Protein AF-A0A0S4JFE7-F1 (afdb_monomer_lite)

InterPro domains:
  IPR003388 Reticulon [PF02453] (15-161)
  IPR003388 Reticulon [PS50845] (14-179)

Sequence (179 aa):
MACTICADFKGLSFRQLVLWERPRATGTVVGGILTTAVFFGIFEYTLVTFLCRLLEVAFAAIGVLVYQKWIDVSVEDVKKHTRALISDVEPHVITVIEQLFRIITWEDTFFSLKVFLASFAVAFFGNVFSDLVFVLVATLLVFAVPVAYTNNKSLVDPQLHRASQLVNQYINAKKPKTA

Radius of gyration: 25.42 Å; chains: 1; bounding box: 54×74×53 Å

Secondary structure (DSSP, 8-state):
---HHHHHTTT--HHHHHTTSSHHHHHHHHHHHHHHHHHHHHTT--HHHHHHHHHHHHHHHHHHHHHTTSS---HHHHHHHHHHHHHHHHHHHHHHHHHHHHHHTTSSHHHHHHHHHHHHHHHHHHHHS-HHHHHHHHHHHHHHHHHHHHHTHHHHHHHHHHHHHHHHHHHHHHS----

Organism: Bodo saltans (NCBI:txid75058)

Structure (mmCIF, N/CA/C/O backbone):
data_AF-A0A0S4JFE7-F1
#
_entry.id   AF-A0A0S4JFE7-F1
#
loop_
_atom_site.group_PDB
_atom_site.id
_atom_site.type_symbol
_atom_site.label_atom_id
_atom_site.label_alt_id
_atom_site.label_comp_id
_atom_site.label_asym_id
_atom_site.label_entity_id
_atom_site.label_seq_id
_atom_site.pdbx_PDB_ins_code
_atom_site.Cartn_x
_atom_site.Cartn_y
_atom_site.Cartn_z
_atom_site.occupancy
_atom_site.B_iso_or_equiv
_atom_site.auth_seq_id
_atom_site.auth_comp_id
_atom_site.auth_asym_id
_atom_site.auth_atom_id
_atom_site.pdbx_PDB_model_num
ATOM 1 N N . MET A 1 1 ? -17.974 -35.274 3.695 1.00 44.69 1 MET A N 1
ATOM 2 C CA . MET A 1 1 ? -17.959 -34.239 4.750 1.00 44.69 1 MET A CA 1
ATOM 3 C C . MET A 1 1 ? -17.926 -32.883 4.068 1.00 44.69 1 MET A C 1
ATOM 5 O O . MET A 1 1 ? -16.886 -32.497 3.554 1.00 44.69 1 MET A O 1
ATOM 9 N N . ALA A 1 2 ? -19.079 -32.226 3.936 1.00 49.25 2 ALA A N 1
ATOM 10 C CA . ALA A 1 2 ? -19.139 -30.881 3.371 1.00 49.25 2 ALA A CA 1
ATOM 11 C C . ALA A 1 2 ? -18.460 -29.914 4.349 1.00 49.25 2 ALA A C 1
ATOM 13 O O . ALA A 1 2 ? -18.737 -29.962 5.545 1.00 49.25 2 ALA A O 1
ATOM 14 N N . CYS A 1 3 ? -17.539 -29.090 3.853 1.00 64.69 3 CYS A N 1
ATOM 15 C CA . CYS A 1 3 ? -16.807 -28.130 4.668 1.00 64.69 3 CYS A CA 1
ATOM 16 C C . CYS A 1 3 ? -17.799 -27.135 5.291 1.00 64.69 3 CYS A C 1
ATOM 18 O O . CYS A 1 3 ? -18.399 -26.329 4.580 1.00 64.69 3 CYS A O 1
ATOM 20 N N . THR A 1 4 ? -17.994 -27.206 6.610 1.00 71.44 4 THR A N 1
ATOM 21 C CA . THR A 1 4 ? -18.906 -26.345 7.385 1.00 71.44 4 THR A CA 1
ATOM 22 C C . THR A 1 4 ? -18.583 -24.865 7.180 1.00 71.44 4 THR A C 1
ATOM 24 O O . THR A 1 4 ? -19.485 -24.040 7.096 1.00 71.44 4 THR A O 1
ATOM 27 N N . ILE A 1 5 ? -17.299 -24.554 6.973 1.00 66.25 5 ILE A N 1
ATOM 28 C CA . ILE A 1 5 ? -16.815 -23.215 6.633 1.00 66.25 5 ILE A CA 1
ATOM 29 C C . ILE A 1 5 ? -17.422 -22.765 5.297 1.00 66.25 5 ILE A C 1
ATOM 31 O O . ILE A 1 5 ? -18.023 -21.705 5.227 1.00 66.25 5 ILE A O 1
ATOM 35 N N . CYS A 1 6 ? -17.385 -23.583 4.242 1.00 69.88 6 CYS A N 1
ATOM 36 C CA . CYS A 1 6 ? -17.953 -23.207 2.940 1.00 69.88 6 CYS A CA 1
ATOM 37 C C . CYS A 1 6 ? -19.469 -22.933 2.983 1.00 69.88 6 CYS A C 1
ATOM 39 O O . CYS A 1 6 ? -19.973 -22.176 2.152 1.00 69.88 6 CYS A O 1
ATOM 41 N N . ALA A 1 7 ? -20.198 -23.522 3.936 1.00 74.00 7 ALA A N 1
ATOM 42 C CA . ALA A 1 7 ? -21.614 -23.228 4.141 1.00 74.00 7 ALA A CA 1
ATOM 43 C C . ALA A 1 7 ? -21.831 -21.833 4.756 1.00 74.00 7 ALA A C 1
ATOM 45 O O . ALA A 1 7 ? -22.730 -21.113 4.322 1.00 74.00 7 ALA A O 1
ATOM 46 N N . ASP A 1 8 ? -20.970 -21.418 5.688 1.00 74.25 8 ASP A N 1
ATOM 47 C CA . ASP A 1 8 ? -21.064 -20.121 6.371 1.00 74.25 8 ASP A CA 1
ATOM 48 C C . ASP A 1 8 ? -20.787 -18.926 5.435 1.00 74.25 8 ASP A C 1
ATOM 50 O O . ASP A 1 8 ? -21.352 -17.843 5.620 1.00 74.25 8 ASP A O 1
ATOM 54 N N . PHE A 1 9 ? -19.981 -19.131 4.386 1.00 78.50 9 PHE A N 1
ATOM 55 C CA . PHE A 1 9 ? -19.657 -18.113 3.373 1.00 78.50 9 PHE A CA 1
ATOM 56 C C . PHE A 1 9 ? -20.683 -18.010 2.233 1.00 78.50 9 PHE A C 1
ATOM 58 O O . PHE A 1 9 ? -20.602 -17.104 1.399 1.00 78.50 9 PHE A O 1
ATOM 65 N N . LYS A 1 10 ? -21.672 -18.909 2.164 1.00 79.38 10 LYS A N 1
ATOM 66 C CA . LYS A 1 10 ? -22.638 -18.920 1.060 1.00 79.38 10 LYS A CA 1
ATOM 67 C C . LYS A 1 10 ? -23.583 -17.710 1.157 1.00 79.38 10 LYS A C 1
ATOM 69 O O . LYS A 1 10 ? -24.279 -17.523 2.158 1.00 79.38 10 LYS A O 1
ATOM 74 N N . GLY A 1 11 ? -23.602 -16.887 0.103 1.00 80.94 11 GLY A N 1
ATOM 75 C CA . GLY A 1 11 ? -24.451 -15.690 0.004 1.00 80.94 11 GLY A CA 1
ATOM 76 C C . GLY A 1 11 ? -24.019 -14.521 0.895 1.00 80.94 11 GLY A C 1
ATOM 77 O O . GLY A 1 11 ? -24.852 -13.689 1.243 1.00 80.94 11 GLY A O 1
ATOM 78 N N . LEU A 1 12 ? -22.749 -14.476 1.308 1.00 80.12 12 LEU A N 1
ATOM 79 C CA . LEU A 1 12 ? -22.240 -13.425 2.183 1.00 80.12 12 LEU A CA 1
ATOM 80 C C . LEU A 1 12 ? -22.030 -12.109 1.415 1.00 80.12 12 LEU A C 1
ATOM 82 O O . LEU A 1 12 ? -21.321 -12.083 0.411 1.00 80.12 12 LEU A O 1
ATOM 86 N N . SER A 1 13 ? -22.594 -11.007 1.911 1.00 85.62 13 SER A N 1
ATOM 87 C CA . SER A 1 13 ? -22.289 -9.659 1.414 1.00 85.62 13 SER A CA 1
ATOM 88 C C . SER A 1 13 ? -21.249 -8.962 2.299 1.00 85.62 13 SER A C 1
ATOM 90 O O . SER A 1 13 ? -21.229 -9.148 3.518 1.00 85.62 13 SER A O 1
ATOM 92 N N . PHE A 1 14 ? -20.404 -8.116 1.697 1.00 82.38 14 PHE A N 1
ATOM 93 C CA . PHE A 1 14 ? -19.332 -7.382 2.387 1.00 82.38 14 PHE A CA 1
ATOM 94 C C . PHE A 1 14 ? -19.844 -6.570 3.585 1.00 82.38 14 PHE A C 1
ATOM 96 O O . PHE A 1 14 ? -19.237 -6.576 4.653 1.00 82.38 14 PHE A O 1
ATOM 103 N N . ARG A 1 15 ? -21.016 -5.935 3.449 1.00 84.00 15 ARG A N 1
ATOM 104 C CA . ARG A 1 15 ? -21.648 -5.170 4.535 1.00 84.00 15 ARG A CA 1
ATOM 105 C C . ARG A 1 15 ? -21.924 -6.039 5.765 1.00 84.00 15 ARG A C 1
ATOM 107 O O . ARG A 1 15 ? -21.693 -5.602 6.885 1.00 84.00 15 ARG A O 1
ATOM 114 N N . GLN A 1 16 ? -22.404 -7.260 5.550 1.00 83.12 16 GLN A N 1
ATOM 115 C CA . GLN A 1 16 ? -22.772 -8.188 6.624 1.00 83.12 16 GLN A CA 1
ATOM 116 C C . GLN A 1 16 ? -21.536 -8.737 7.335 1.00 83.12 16 GLN A C 1
ATOM 118 O O . GLN A 1 16 ? -21.560 -8.972 8.542 1.00 83.12 16 GLN A O 1
ATOM 123 N N . LEU A 1 17 ? -20.449 -8.903 6.578 1.00 85.06 17 LEU A N 1
ATOM 124 C CA . LEU A 1 17 ? -19.148 -9.288 7.101 1.00 85.06 17 LEU A CA 1
ATOM 125 C C . LEU A 1 17 ? -18.577 -8.180 8.002 1.00 85.06 17 LEU A C 1
ATOM 127 O O . LEU A 1 17 ? -18.202 -8.451 9.138 1.00 85.06 17 LEU A O 1
ATOM 131 N N . VAL A 1 18 ? -18.568 -6.932 7.526 1.00 86.19 18 VAL A N 1
ATOM 132 C CA . VAL A 1 18 ? -18.014 -5.776 8.253 1.00 86.19 18 VAL A CA 1
ATOM 133 C C . VAL A 1 18 ? -18.832 -5.402 9.492 1.00 86.19 18 VAL A C 1
ATOM 135 O O . VAL A 1 18 ? -18.260 -5.010 10.503 1.00 86.19 18 VAL A O 1
ATOM 138 N N . LEU A 1 19 ? -20.159 -5.548 9.447 1.00 86.25 19 LEU A N 1
ATOM 139 C CA . LEU A 1 19 ? -21.048 -5.254 10.580 1.00 86.25 19 LEU A CA 1
ATOM 140 C C . LEU A 1 19 ? -21.183 -6.408 11.586 1.00 86.25 19 LEU A C 1
ATOM 142 O O . LEU A 1 19 ? -21.977 -6.301 12.515 1.00 86.25 19 LEU A O 1
ATOM 146 N N . TRP A 1 20 ? -20.435 -7.504 11.414 1.00 86.25 20 TRP A N 1
ATOM 147 C CA . TRP A 1 20 ? -20.502 -8.691 12.278 1.00 86.25 20 TRP A CA 1
ATOM 148 C C . TRP A 1 20 ? -21.902 -9.333 12.361 1.00 86.25 20 TRP A C 1
ATOM 150 O O . TRP A 1 20 ? -22.211 -10.025 13.330 1.00 86.25 20 TRP A O 1
ATOM 160 N N . GLU A 1 21 ? -22.743 -9.184 11.328 1.00 85.50 21 GLU A N 1
ATOM 161 C CA . GLU A 1 21 ? -24.080 -9.808 11.289 1.00 85.50 21 GLU A CA 1
ATOM 162 C C . GLU A 1 21 ? -23.985 -11.348 11.347 1.00 85.50 21 GLU A C 1
ATOM 164 O O . GLU A 1 21 ? -24.872 -12.017 11.878 1.00 85.50 21 GLU A O 1
ATOM 169 N N . ARG A 1 22 ? -22.885 -11.922 10.834 1.00 84.69 22 ARG A N 1
ATOM 170 C CA . ARG A 1 22 ? -22.540 -13.348 10.961 1.00 84.69 22 ARG A CA 1
ATOM 171 C C . ARG A 1 22 ? -21.184 -13.515 11.665 1.00 84.69 22 ARG A C 1
ATOM 173 O O . ARG A 1 22 ? -20.160 -13.630 10.989 1.00 84.69 22 ARG A O 1
ATOM 180 N N . PRO A 1 23 ? -21.148 -13.600 13.008 1.00 82.50 23 PRO A N 1
ATOM 181 C CA . PRO A 1 23 ? -19.905 -13.518 13.779 1.00 82.50 23 PRO A CA 1
ATOM 182 C C . PRO A 1 23 ? -18.930 -14.670 13.510 1.00 82.50 23 PRO A C 1
ATOM 184 O O . PRO A 1 23 ? -17.724 -14.479 13.617 1.00 82.50 23 PRO A O 1
ATOM 187 N N . ARG A 1 24 ? -19.421 -15.853 13.113 1.00 82.88 24 ARG A N 1
ATOM 188 C CA . ARG A 1 24 ? -18.561 -16.991 12.743 1.00 82.88 24 ARG A CA 1
ATOM 189 C C . ARG A 1 24 ? -17.764 -16.710 11.468 1.00 82.88 24 ARG A C 1
ATOM 191 O O . ARG A 1 24 ? -16.545 -16.812 11.492 1.00 82.88 24 ARG A O 1
ATOM 198 N N . ALA A 1 25 ? -18.432 -16.278 10.397 1.00 83.50 25 ALA A N 1
ATOM 199 C CA . ALA A 1 25 ? -17.780 -15.951 9.129 1.00 83.50 25 ALA A CA 1
ATOM 200 C C . ALA A 1 25 ? -16.843 -14.738 9.268 1.00 83.50 25 ALA A C 1
ATOM 202 O O . ALA A 1 25 ? -15.693 -14.795 8.834 1.00 83.50 25 ALA A O 1
ATOM 203 N N . THR A 1 26 ? -17.296 -13.668 9.935 1.00 86.62 26 THR A N 1
ATOM 204 C CA . THR A 1 26 ? -16.461 -12.485 10.203 1.00 86.62 26 THR A CA 1
ATOM 205 C C . THR A 1 26 ? -15.252 -12.830 11.063 1.00 86.62 26 THR A C 1
ATOM 207 O O . THR A 1 26 ? -14.138 -12.447 10.719 1.00 86.62 26 THR A O 1
ATOM 210 N N . GLY A 1 27 ? -15.443 -13.608 12.131 1.00 87.00 27 GLY A N 1
ATOM 211 C CA . GLY A 1 27 ? -14.359 -14.062 12.998 1.00 87.00 27 GLY A CA 1
ATOM 212 C C . GLY A 1 27 ? -13.324 -14.908 12.257 1.00 87.00 27 GLY A C 1
ATOM 213 O O . GLY A 1 27 ? -12.132 -14.724 12.480 1.00 87.00 27 GLY A O 1
ATOM 214 N N . THR A 1 28 ? -13.742 -15.775 11.326 1.00 87.62 28 THR A N 1
ATOM 215 C CA . THR A 1 28 ? -12.810 -16.534 10.475 1.00 87.62 28 THR A CA 1
ATOM 216 C C . THR A 1 28 ? -12.005 -15.623 9.549 1.00 87.62 28 THR A C 1
ATOM 218 O O . THR A 1 28 ? -10.799 -15.817 9.421 1.00 87.62 28 THR A O 1
ATOM 221 N N . VAL A 1 29 ? -12.630 -14.616 8.929 1.00 86.81 29 VAL A N 1
ATOM 222 C CA . VAL A 1 29 ? -11.923 -13.674 8.043 1.00 86.81 29 VAL A CA 1
ATOM 223 C C . VAL A 1 29 ? -10.949 -12.800 8.829 1.00 86.81 29 VAL A C 1
ATOM 225 O O . VAL A 1 29 ? -9.773 -12.736 8.485 1.00 86.81 29 VAL A O 1
ATOM 228 N N . VAL A 1 30 ? -11.414 -12.164 9.906 1.00 88.00 30 VAL A N 1
ATOM 229 C CA . VAL A 1 30 ? -10.579 -11.305 10.756 1.00 88.00 30 VAL A CA 1
ATOM 230 C C . VAL A 1 30 ? -9.462 -12.122 11.399 1.00 88.00 30 VAL A C 1
ATOM 232 O O . VAL A 1 30 ? -8.308 -11.716 11.348 1.00 88.00 30 VAL A O 1
ATOM 235 N N . GLY A 1 31 ? -9.777 -13.301 11.936 1.00 88.12 31 GLY A N 1
ATOM 236 C CA . GLY A 1 31 ? -8.793 -14.225 12.493 1.00 88.12 31 GLY A CA 1
ATOM 237 C C . GLY A 1 31 ? -7.757 -14.653 11.458 1.00 88.12 31 GLY A C 1
ATOM 238 O O . GLY A 1 31 ? -6.571 -14.588 11.741 1.00 88.12 31 GLY A O 1
ATOM 239 N N . GLY A 1 32 ? -8.173 -14.991 10.235 1.00 87.19 32 GLY A N 1
ATOM 240 C CA . GLY A 1 32 ? -7.255 -15.316 9.142 1.00 87.19 32 GLY A CA 1
ATOM 241 C C . GLY A 1 32 ? -6.313 -14.161 8.797 1.00 87.19 32 GLY A C 1
ATOM 242 O O . GLY A 1 32 ? -5.106 -14.373 8.682 1.00 87.19 32 GLY A O 1
ATOM 243 N N . ILE A 1 33 ? -6.837 -12.936 8.699 1.00 85.69 33 ILE A N 1
ATOM 244 C CA . ILE A 1 33 ? -6.034 -11.731 8.445 1.00 85.69 33 ILE A CA 1
ATOM 245 C C . ILE A 1 33 ? -5.050 -11.487 9.595 1.00 85.69 33 ILE A C 1
ATOM 247 O O . ILE A 1 33 ? -3.867 -11.284 9.342 1.00 85.69 33 ILE A O 1
ATOM 251 N N . LEU A 1 34 ? -5.507 -11.554 10.849 1.00 85.94 34 LEU A N 1
ATOM 252 C CA . LEU A 1 34 ? -4.675 -11.323 12.032 1.00 85.94 34 LEU A CA 1
ATOM 253 C C . LEU A 1 34 ? -3.611 -12.406 12.211 1.00 85.94 34 LEU A C 1
ATOM 255 O O . LEU A 1 34 ? -2.458 -12.084 12.470 1.00 85.94 34 LEU A O 1
ATOM 259 N N . THR A 1 35 ? -3.965 -13.680 12.048 1.00 85.19 35 THR A N 1
ATOM 260 C CA . THR A 1 35 ? -3.018 -14.797 12.133 1.00 85.19 35 THR A CA 1
ATOM 261 C C . THR A 1 35 ? -1.980 -14.711 11.027 1.00 85.19 35 THR A C 1
ATOM 263 O O . THR A 1 35 ? -0.801 -14.906 11.299 1.00 85.19 35 THR A O 1
ATOM 266 N N . THR A 1 36 ? -2.392 -14.358 9.808 1.00 81.00 36 THR A N 1
ATOM 267 C CA . THR A 1 36 ? -1.453 -14.108 8.711 1.00 81.00 36 THR A CA 1
ATOM 268 C C . THR A 1 36 ? -0.550 -12.929 9.061 1.00 81.00 36 THR A C 1
ATOM 270 O O . THR A 1 36 ? 0.662 -13.081 9.049 1.00 81.00 36 THR A O 1
ATOM 273 N N . ALA A 1 37 ? -1.105 -11.786 9.470 1.00 78.38 37 ALA A N 1
ATOM 274 C CA . ALA A 1 37 ? -0.319 -10.616 9.850 1.00 78.38 37 ALA A CA 1
ATOM 275 C C . ALA A 1 37 ? 0.708 -10.951 10.945 1.00 78.38 37 ALA A C 1
ATOM 277 O O . ALA A 1 37 ? 1.890 -10.696 10.758 1.00 78.38 37 ALA A O 1
ATOM 278 N N . VAL A 1 38 ? 0.291 -11.597 12.037 1.00 79.06 38 VAL A N 1
ATOM 279 C CA . VAL A 1 38 ? 1.176 -12.013 13.138 1.00 79.06 38 VAL A CA 1
ATOM 280 C C . VAL A 1 38 ? 2.239 -13.003 12.670 1.00 79.06 38 VAL A C 1
ATOM 282 O O . VAL A 1 38 ? 3.397 -12.849 13.040 1.00 79.06 38 VAL A O 1
ATOM 285 N N . PHE A 1 39 ? 1.880 -13.984 11.837 1.00 80.19 39 PHE A N 1
ATOM 286 C CA . PHE A 1 39 ? 2.841 -14.915 11.248 1.00 80.19 39 PHE A CA 1
ATOM 287 C C . PHE A 1 39 ? 3.916 -14.148 10.469 1.00 80.19 39 PHE A C 1
ATOM 289 O O . PHE A 1 39 ? 5.097 -14.276 10.770 1.00 80.19 39 PHE A O 1
ATOM 296 N N . PHE A 1 40 ? 3.520 -13.264 9.552 1.00 72.88 40 PHE A N 1
ATOM 297 C CA . PHE A 1 40 ? 4.455 -12.430 8.791 1.00 72.88 40 PHE A CA 1
ATOM 298 C C . PHE A 1 40 ? 5.317 -11.526 9.687 1.00 72.88 40 PHE A C 1
ATOM 300 O O . PHE A 1 40 ? 6.505 -11.363 9.420 1.00 72.88 40 PHE A O 1
ATOM 307 N N . GLY A 1 41 ? 4.756 -11.018 10.784 1.00 72.31 41 GLY A N 1
ATOM 308 C CA . GLY A 1 41 ? 5.481 -10.251 11.796 1.00 72.31 41 GLY A CA 1
ATOM 309 C C . GLY A 1 41 ? 6.555 -11.020 12.535 1.00 72.31 41 GLY A C 1
ATOM 310 O O . GLY A 1 41 ? 7.663 -10.525 12.688 1.00 72.31 41 GLY A O 1
ATOM 311 N N . ILE A 1 42 ? 6.223 -12.229 12.993 1.00 71.50 42 ILE A N 1
ATOM 312 C CA . ILE A 1 42 ? 7.143 -13.094 13.743 1.00 71.50 42 ILE A CA 1
ATOM 313 C C . ILE A 1 42 ? 8.354 -13.466 12.890 1.00 71.50 42 ILE A C 1
ATOM 315 O O . ILE A 1 42 ? 9.465 -13.551 13.401 1.00 71.50 42 ILE A O 1
ATOM 319 N N . PHE A 1 43 ? 8.143 -13.683 11.594 1.00 70.06 43 PHE A N 1
ATOM 320 C CA . PHE A 1 43 ? 9.219 -14.019 10.671 1.00 70.06 43 PHE A CA 1
ATOM 321 C C . PHE A 1 43 ? 9.923 -12.785 10.075 1.00 70.06 43 PHE A C 1
ATOM 323 O O . PHE A 1 43 ? 10.720 -12.946 9.154 1.00 70.06 43 PHE A O 1
ATOM 330 N N . GLU A 1 44 ? 9.616 -11.575 10.562 1.00 66.75 44 GLU A N 1
ATOM 331 C CA . GLU A 1 44 ? 10.149 -10.297 10.061 1.00 66.75 44 GLU A CA 1
ATOM 332 C C . GLU A 1 44 ? 10.019 -10.131 8.536 1.00 66.75 44 GLU A C 1
ATOM 334 O O . GLU A 1 44 ? 10.800 -9.434 7.886 1.00 66.75 44 GLU A O 1
ATOM 339 N N . TYR A 1 45 ? 9.009 -10.765 7.932 1.00 66.00 45 TYR A N 1
ATOM 340 C CA . TYR A 1 45 ? 8.761 -10.604 6.508 1.00 66.00 45 TYR A CA 1
ATOM 341 C C . TYR A 1 45 ? 8.162 -9.223 6.284 1.00 66.00 45 TYR A C 1
ATOM 343 O O . TYR A 1 45 ? 6.995 -8.966 6.583 1.00 66.00 45 TYR A O 1
ATOM 351 N N . THR A 1 46 ? 8.974 -8.336 5.720 1.00 66.38 46 THR A N 1
ATOM 352 C CA . THR A 1 46 ? 8.545 -7.018 5.258 1.00 66.38 46 THR A CA 1
ATOM 353 C C . THR A 1 46 ? 7.379 -7.166 4.279 1.00 66.38 46 THR A C 1
ATOM 355 O O . THR A 1 46 ? 7.322 -8.130 3.504 1.00 66.38 46 THR A O 1
ATOM 358 N N . LEU A 1 47 ? 6.472 -6.184 4.248 1.00 62.50 47 LEU A N 1
ATOM 359 C CA . LEU A 1 47 ? 5.356 -6.156 3.292 1.00 62.50 47 LEU A CA 1
ATOM 360 C C . LEU A 1 47 ? 5.851 -6.301 1.840 1.00 62.50 47 LEU A C 1
ATOM 362 O O . LEU A 1 47 ? 5.223 -6.963 1.015 1.00 62.50 47 LEU A O 1
ATOM 366 N N . VAL A 1 48 ? 7.035 -5.745 1.565 1.00 68.19 48 VAL A N 1
ATOM 367 C CA . VAL A 1 48 ? 7.764 -5.873 0.298 1.00 68.19 48 VAL A CA 1
ATOM 368 C C . VAL A 1 48 ? 8.018 -7.338 -0.057 1.00 68.19 48 VAL A C 1
ATOM 370 O O . VAL A 1 48 ? 7.682 -7.766 -1.156 1.00 68.19 48 VAL A O 1
ATOM 373 N N . THR A 1 49 ? 8.540 -8.135 0.876 1.00 70.38 49 THR A N 1
ATOM 374 C CA . THR A 1 49 ? 8.848 -9.551 0.638 1.00 70.38 49 THR A CA 1
ATOM 375 C C . THR A 1 49 ? 7.582 -10.351 0.347 1.00 70.38 49 THR A C 1
ATOM 377 O O . THR A 1 49 ? 7.581 -11.196 -0.546 1.00 70.38 49 THR A O 1
ATOM 380 N N . PHE A 1 50 ? 6.479 -10.059 1.040 1.00 68.06 50 PHE A N 1
ATOM 381 C CA . PHE A 1 50 ? 5.191 -10.690 0.752 1.00 68.06 50 PHE A CA 1
ATOM 382 C C . PHE A 1 50 ? 4.668 -10.338 -0.646 1.00 68.06 50 PHE A C 1
ATOM 384 O O . PHE A 1 50 ? 4.271 -11.233 -1.392 1.00 68.06 50 PHE A O 1
ATOM 391 N N . LEU A 1 51 ? 4.714 -9.058 -1.030 1.00 72.31 51 LEU A N 1
ATOM 392 C CA . LEU A 1 51 ? 4.312 -8.612 -2.366 1.00 72.31 51 LEU A CA 1
ATOM 393 C C . LEU A 1 51 ? 5.177 -9.244 -3.458 1.00 72.31 51 LEU A C 1
ATOM 395 O O . LEU A 1 51 ? 4.638 -9.709 -4.460 1.00 72.31 51 LEU A O 1
ATOM 399 N N . CYS A 1 52 ? 6.492 -9.334 -3.248 1.00 76.56 52 CYS A N 1
ATOM 400 C CA . CYS A 1 52 ? 7.394 -10.036 -4.157 1.00 76.56 52 CYS A CA 1
ATOM 401 C C . CYS A 1 52 ? 6.997 -11.508 -4.315 1.00 76.56 52 CYS A C 1
ATOM 403 O O . CYS A 1 52 ? 6.894 -11.986 -5.440 1.00 76.56 52 CYS A O 1
ATOM 405 N N . ARG A 1 53 ? 6.682 -12.215 -3.222 1.00 74.75 53 ARG A N 1
ATOM 406 C CA . ARG A 1 53 ? 6.215 -13.610 -3.298 1.00 74.75 53 ARG A CA 1
ATOM 407 C C . ARG A 1 53 ? 4.864 -13.749 -3.989 1.00 74.75 53 ARG A C 1
ATOM 409 O O . ARG A 1 53 ? 4.673 -14.687 -4.757 1.00 74.75 53 ARG A O 1
ATOM 416 N N . LEU A 1 54 ? 3.934 -12.823 -3.764 1.00 79.19 54 LEU A N 1
ATOM 417 C CA . LEU A 1 54 ? 2.648 -12.825 -4.460 1.00 79.19 54 LEU A CA 1
ATOM 418 C C . LEU A 1 54 ? 2.837 -12.604 -5.966 1.00 79.19 54 LEU A C 1
ATOM 420 O O . LEU A 1 54 ? 2.211 -13.296 -6.767 1.00 79.19 54 LEU A O 1
ATOM 424 N N . LEU A 1 55 ? 3.728 -11.683 -6.345 1.00 84.75 55 LEU A N 1
ATOM 425 C CA . LEU A 1 55 ? 4.110 -11.456 -7.736 1.00 84.75 55 LEU A CA 1
ATOM 426 C C . LEU A 1 55 ? 4.764 -12.699 -8.343 1.00 84.75 55 LEU A C 1
ATOM 428 O O . LEU A 1 55 ? 4.377 -13.094 -9.435 1.00 84.75 55 LEU A O 1
ATOM 432 N N . GLU A 1 56 ? 5.690 -13.357 -7.643 1.00 82.44 56 GLU A N 1
ATOM 433 C CA . GLU A 1 56 ? 6.300 -14.617 -8.093 1.00 82.44 56 GLU A CA 1
ATOM 434 C C . GLU A 1 56 ? 5.247 -15.702 -8.348 1.00 82.44 56 GLU A C 1
ATOM 436 O O . GLU A 1 56 ? 5.260 -16.344 -9.399 1.00 82.44 56 GLU A O 1
ATOM 441 N N . VAL A 1 57 ? 4.296 -15.879 -7.424 1.00 84.31 57 VAL A N 1
ATOM 442 C CA . VAL A 1 57 ? 3.190 -16.835 -7.587 1.00 84.31 57 VAL A CA 1
ATOM 443 C C . VAL A 1 57 ? 2.295 -16.443 -8.762 1.00 84.31 57 VAL A C 1
ATOM 445 O O . VAL A 1 57 ? 1.902 -17.313 -9.536 1.00 84.31 57 VAL A O 1
ATOM 448 N N . ALA A 1 58 ? 2.002 -15.154 -8.942 1.00 85.50 58 ALA A N 1
ATOM 449 C CA . ALA A 1 58 ? 1.232 -14.665 -10.082 1.00 85.50 58 ALA A CA 1
ATOM 450 C C . ALA A 1 58 ? 1.960 -14.925 -11.410 1.00 85.50 58 ALA A C 1
ATOM 452 O O . ALA A 1 58 ? 1.349 -15.435 -12.346 1.00 85.50 58 ALA A O 1
ATOM 453 N N . PHE A 1 59 ? 3.267 -14.661 -11.484 1.00 86.44 59 PHE A N 1
ATOM 454 C CA . PHE A 1 59 ? 4.092 -14.974 -12.652 1.00 86.44 59 PHE A CA 1
ATOM 455 C C . PHE A 1 59 ? 4.108 -16.473 -12.953 1.00 86.44 59 PHE A C 1
ATOM 457 O O . PHE A 1 59 ? 3.920 -16.866 -14.104 1.00 86.44 59 PHE A O 1
ATOM 464 N N . ALA A 1 60 ? 4.275 -17.316 -11.932 1.00 84.62 60 ALA A N 1
ATOM 465 C CA . ALA A 1 60 ? 4.222 -18.765 -12.088 1.00 84.62 60 ALA A CA 1
ATOM 466 C C . ALA A 1 60 ? 2.842 -19.232 -12.581 1.00 84.62 60 ALA A C 1
ATOM 468 O O . ALA A 1 60 ? 2.761 -20.035 -13.509 1.00 84.62 60 ALA A O 1
ATOM 469 N N . ALA A 1 61 ? 1.757 -18.689 -12.021 1.00 82.44 61 ALA A N 1
ATOM 470 C CA . ALA A 1 61 ? 0.391 -18.995 -12.438 1.00 82.44 61 ALA A CA 1
ATOM 471 C C . ALA A 1 61 ? 0.135 -18.586 -13.896 1.00 82.44 61 ALA A C 1
ATOM 473 O O . ALA A 1 61 ? -0.389 -19.384 -14.670 1.00 82.44 61 ALA A O 1
ATOM 474 N N . ILE A 1 62 ? 0.566 -17.388 -14.300 1.00 83.12 62 ILE A N 1
ATOM 475 C CA . ILE A 1 62 ? 0.496 -16.930 -15.695 1.00 83.12 62 ILE A CA 1
ATOM 476 C C . ILE A 1 62 ? 1.295 -17.873 -16.603 1.00 83.12 62 ILE A C 1
ATOM 478 O O . ILE A 1 62 ? 0.784 -18.296 -17.637 1.00 83.12 62 ILE A O 1
ATOM 482 N N . GLY A 1 63 ? 2.509 -18.265 -16.204 1.00 81.06 63 GLY A N 1
ATOM 483 C CA . GLY A 1 63 ? 3.331 -19.223 -16.946 1.00 81.06 63 GLY A CA 1
ATOM 484 C C . GLY A 1 63 ? 2.636 -20.571 -17.159 1.00 81.06 63 GLY A C 1
ATOM 485 O O . GLY A 1 63 ? 2.662 -21.110 -18.265 1.00 81.06 63 GLY A O 1
ATOM 486 N N . VAL A 1 64 ? 1.946 -21.088 -16.136 1.00 84.25 64 VAL A N 1
ATOM 487 C CA . VAL A 1 64 ? 1.143 -22.319 -16.238 1.00 84.25 64 VAL A CA 1
ATOM 488 C C . VAL A 1 64 ? -0.047 -22.136 -17.185 1.00 84.25 64 VAL A C 1
ATOM 490 O O . VAL A 1 64 ? -0.289 -23.003 -18.023 1.00 84.25 64 VAL A O 1
ATOM 493 N N . LEU A 1 65 ? -0.763 -21.010 -17.106 1.00 83.12 65 LEU A N 1
ATOM 494 C CA . LEU A 1 65 ? -1.907 -20.714 -17.980 1.00 83.12 65 LEU A CA 1
ATOM 495 C C . LEU A 1 65 ? -1.500 -20.592 -19.458 1.00 83.12 65 LEU A C 1
ATOM 497 O O . LEU A 1 65 ? -2.215 -21.075 -20.339 1.00 83.12 65 LEU A O 1
ATOM 501 N N . VAL A 1 66 ? -0.332 -20.000 -19.727 1.00 80.81 66 VAL A N 1
ATOM 502 C CA . VAL A 1 66 ? 0.261 -19.927 -21.071 1.00 80.81 66 VAL A CA 1
ATOM 503 C C . VAL A 1 66 ? 0.706 -21.315 -21.545 1.00 80.81 66 VAL A C 1
ATOM 505 O O . VAL A 1 66 ? 0.385 -21.705 -22.665 1.00 80.81 66 VAL A O 1
ATOM 508 N N . TYR A 1 67 ? 1.374 -22.107 -20.694 1.00 81.19 67 TYR A N 1
ATOM 509 C CA . TYR A 1 67 ? 1.785 -23.479 -21.030 1.00 81.19 67 TYR A CA 1
ATOM 510 C C . TYR A 1 67 ? 0.592 -24.376 -21.384 1.00 81.19 67 TYR A C 1
ATOM 512 O O . TYR A 1 67 ? 0.648 -25.152 -22.338 1.00 81.19 67 TYR A O 1
ATOM 520 N N . GLN A 1 68 ? -0.519 -24.237 -20.656 1.00 83.75 68 GLN A N 1
ATOM 521 C CA . GLN A 1 68 ? -1.752 -24.976 -20.921 1.00 83.75 68 GLN A CA 1
ATOM 522 C C . GLN A 1 68 ? -2.536 -24.451 -22.143 1.00 83.75 68 GLN A C 1
ATOM 524 O O . GLN A 1 68 ? -3.581 -25.013 -22.463 1.00 83.75 68 GLN A O 1
ATOM 529 N N . LYS A 1 69 ? -2.046 -23.411 -22.841 1.00 78.50 69 LYS A N 1
ATOM 530 C CA . LYS A 1 69 ? -2.697 -22.736 -23.983 1.00 78.50 69 LYS A CA 1
ATOM 531 C C . LYS A 1 69 ? -4.068 -22.121 -23.676 1.00 78.50 69 LYS A C 1
ATOM 533 O O . LYS A 1 69 ? -4.885 -21.951 -24.575 1.00 78.50 69 LYS A O 1
ATOM 538 N N . TRP A 1 70 ? -4.332 -21.766 -22.419 1.00 74.31 70 TRP A N 1
ATOM 539 C CA . TRP A 1 70 ? -5.559 -21.042 -22.057 1.00 74.31 70 TRP A CA 1
ATOM 540 C C . TRP A 1 70 ? -5.482 -19.564 -22.456 1.00 74.31 70 TRP A C 1
ATOM 542 O O . TRP A 1 70 ? -6.511 -18.911 -22.611 1.00 74.31 70 TRP A O 1
ATOM 552 N N . ILE A 1 71 ? -4.264 -19.045 -22.628 1.00 72.19 71 ILE A N 1
ATOM 553 C CA . ILE A 1 71 ? -3.972 -17.686 -23.079 1.00 72.19 71 ILE A CA 1
ATOM 554 C C . ILE A 1 71 ? -2.992 -17.794 -24.246 1.00 72.19 71 ILE A C 1
ATOM 556 O O . ILE A 1 71 ? -1.907 -18.356 -24.091 1.00 72.19 71 ILE A O 1
ATOM 560 N N . ASP A 1 72 ? -3.374 -17.255 -25.401 1.00 73.81 72 ASP A N 1
ATOM 561 C CA . ASP A 1 72 ? -2.508 -17.190 -26.575 1.00 73.81 72 ASP A CA 1
ATOM 562 C C . ASP A 1 72 ? -1.705 -15.882 -26.520 1.00 73.81 72 ASP A C 1
ATOM 564 O O . ASP A 1 72 ? -2.238 -14.792 -26.736 1.00 73.81 72 ASP A O 1
ATOM 568 N N . VAL A 1 73 ? -0.434 -15.972 -26.122 1.00 69.00 73 VAL A N 1
ATOM 569 C CA . VAL A 1 73 ? 0.458 -14.811 -26.004 1.00 69.00 73 VAL A CA 1
ATOM 570 C C . VAL A 1 73 ? 1.369 -14.776 -27.224 1.00 69.00 73 VAL A C 1
ATOM 572 O O . VAL A 1 73 ? 2.372 -15.485 -27.293 1.00 69.00 73 VAL A O 1
ATOM 575 N N . SER A 1 74 ? 1.029 -13.928 -28.193 1.00 77.12 74 SER A N 1
ATOM 576 C CA . SER A 1 74 ? 1.869 -13.686 -29.366 1.00 77.12 74 SER A CA 1
ATOM 577 C C . SER A 1 74 ? 3.123 -12.897 -28.981 1.00 77.12 74 SER A C 1
ATOM 579 O O . SER A 1 74 ? 3.052 -11.802 -28.418 1.00 77.12 74 SER A O 1
ATOM 581 N N . VAL A 1 75 ? 4.297 -13.437 -29.319 1.00 71.94 75 VAL A N 1
ATOM 582 C CA . VAL A 1 75 ? 5.608 -12.817 -29.045 1.00 71.94 75 VAL A CA 1
ATOM 583 C C . VAL A 1 75 ? 5.734 -11.437 -29.702 1.00 71.94 75 VAL A C 1
ATOM 585 O O . VAL A 1 75 ? 6.387 -10.547 -29.156 1.00 71.94 75 VAL A O 1
ATOM 588 N N . GLU A 1 76 ? 5.094 -11.234 -30.854 1.00 76.19 76 GLU A N 1
ATOM 589 C CA . GLU A 1 76 ? 5.132 -9.950 -31.559 1.00 76.19 76 GLU A CA 1
ATOM 590 C C . GLU A 1 76 ? 4.243 -8.890 -30.899 1.00 76.19 76 GLU A C 1
ATOM 592 O O . GLU A 1 76 ? 4.635 -7.722 -30.831 1.00 76.19 76 GLU A O 1
ATOM 597 N N . ASP A 1 77 ? 3.118 -9.291 -30.299 1.00 75.81 77 ASP A N 1
ATOM 598 C CA . ASP A 1 77 ? 2.299 -8.382 -29.496 1.00 75.81 77 ASP A CA 1
ATOM 599 C C . ASP A 1 77 ? 3.028 -7.978 -28.215 1.00 75.81 77 ASP A C 1
ATOM 601 O O . ASP A 1 77 ? 3.055 -6.792 -27.883 1.00 75.81 77 ASP A O 1
ATOM 605 N N . VAL A 1 78 ? 3.705 -8.913 -27.538 1.00 77.19 78 VAL A N 1
ATOM 606 C CA . VAL A 1 78 ? 4.532 -8.591 -26.363 1.00 77.19 78 VAL A CA 1
ATOM 607 C C . VAL A 1 78 ? 5.631 -7.602 -26.740 1.00 77.19 78 VAL A C 1
ATOM 609 O O . VAL A 1 78 ? 5.741 -6.554 -26.114 1.00 77.19 78 VAL A O 1
ATOM 612 N N . LYS A 1 79 ? 6.394 -7.859 -27.811 1.00 77.00 79 LYS A N 1
ATOM 613 C CA . LYS A 1 79 ? 7.444 -6.932 -28.269 1.00 77.00 79 LYS A CA 1
ATOM 614 C C . LYS A 1 79 ? 6.899 -5.539 -28.575 1.00 77.00 79 LYS A C 1
ATOM 616 O O . LYS A 1 79 ? 7.568 -4.556 -28.262 1.00 77.00 79 LYS A O 1
ATOM 621 N N . LYS A 1 80 ? 5.723 -5.439 -29.200 1.00 82.31 80 LYS A N 1
ATOM 622 C CA . LYS A 1 80 ? 5.102 -4.151 -29.530 1.00 82.31 80 LYS A CA 1
ATOM 623 C C . LYS A 1 80 ? 4.700 -3.382 -28.270 1.00 82.31 80 LYS A C 1
ATOM 625 O O . LYS A 1 80 ? 5.053 -2.212 -28.148 1.00 82.31 80 LYS A O 1
ATOM 630 N N . HIS A 1 81 ? 4.029 -4.041 -27.324 1.00 81.31 81 HIS A N 1
ATOM 631 C CA . HIS A 1 81 ? 3.614 -3.419 -26.062 1.00 81.31 81 HIS A CA 1
ATOM 632 C C . HIS A 1 81 ? 4.815 -3.062 -25.180 1.00 81.31 81 HIS A C 1
ATOM 634 O O . HIS A 1 81 ? 4.857 -1.974 -24.619 1.00 81.31 81 HIS A O 1
ATOM 640 N N . THR A 1 82 ? 5.832 -3.924 -25.109 1.00 80.81 82 THR A N 1
ATOM 641 C CA . THR A 1 82 ? 7.062 -3.643 -24.361 1.00 80.81 82 THR A CA 1
ATOM 642 C C . THR A 1 82 ? 7.818 -2.456 -24.948 1.00 80.81 82 THR A C 1
ATOM 644 O O . THR A 1 82 ? 8.257 -1.604 -24.187 1.00 80.81 82 THR A O 1
ATOM 647 N N . ARG A 1 83 ? 7.941 -2.338 -26.278 1.00 82.12 83 ARG A N 1
ATOM 648 C CA . ARG A 1 83 ? 8.592 -1.166 -26.894 1.00 82.12 83 ARG A CA 1
ATOM 649 C C . ARG A 1 83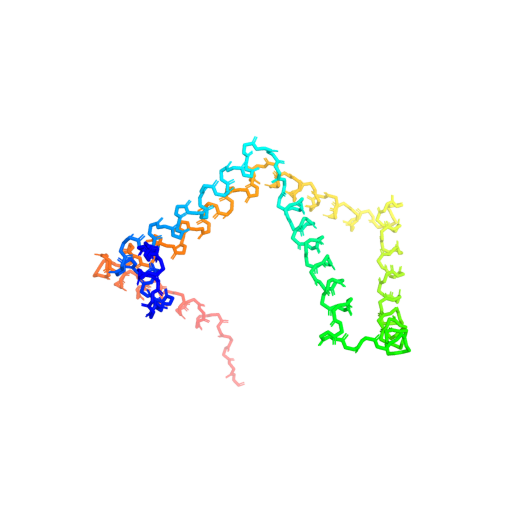 ? 7.834 0.129 -26.631 1.00 82.12 83 ARG A C 1
ATOM 651 O O . ARG A 1 83 ? 8.483 1.121 -26.333 1.00 82.12 83 ARG A O 1
ATOM 658 N N . ALA A 1 84 ? 6.504 0.105 -26.711 1.00 84.56 84 ALA A N 1
ATOM 659 C CA . ALA A 1 84 ? 5.678 1.269 -26.396 1.00 84.56 84 ALA A CA 1
ATOM 660 C C . ALA A 1 84 ? 5.831 1.694 -24.924 1.00 84.56 84 ALA A C 1
ATOM 662 O O . ALA A 1 84 ? 6.015 2.869 -24.630 1.00 84.56 84 ALA A O 1
ATOM 663 N N . LEU A 1 85 ? 5.847 0.731 -23.996 1.00 83.81 85 LEU A N 1
ATOM 664 C CA . LEU A 1 85 ? 6.094 1.018 -22.581 1.00 83.81 85 LEU A CA 1
ATOM 665 C C . LEU A 1 85 ? 7.508 1.551 -22.337 1.00 83.81 85 LEU A C 1
ATOM 667 O O . LEU A 1 85 ? 7.678 2.477 -21.554 1.00 83.81 85 LEU A O 1
ATOM 671 N N . ILE A 1 86 ? 8.520 0.991 -23.004 1.00 86.50 86 ILE A N 1
ATOM 672 C CA . ILE A 1 86 ? 9.897 1.478 -22.885 1.00 86.50 86 ILE A CA 1
ATOM 673 C C . ILE A 1 86 ? 9.991 2.917 -23.392 1.00 86.50 86 ILE A C 1
ATOM 675 O O . ILE A 1 86 ? 10.541 3.742 -22.674 1.00 86.50 86 ILE A O 1
ATOM 679 N N . SER A 1 87 ? 9.418 3.241 -24.557 1.00 87.19 87 SER A N 1
ATOM 680 C CA . SER A 1 87 ? 9.471 4.607 -25.096 1.00 87.19 87 SER A CA 1
ATOM 681 C C . SER A 1 87 ? 8.759 5.630 -24.210 1.00 87.19 87 SER A C 1
ATOM 683 O O . SER A 1 87 ? 9.206 6.769 -24.117 1.00 87.19 87 SER A O 1
ATOM 685 N N . ASP A 1 88 ? 7.683 5.229 -23.529 1.00 90.31 88 ASP A N 1
ATOM 686 C CA . ASP A 1 88 ? 6.954 6.110 -22.611 1.00 90.31 88 ASP A CA 1
ATOM 687 C C . ASP A 1 88 ? 7.705 6.314 -21.282 1.00 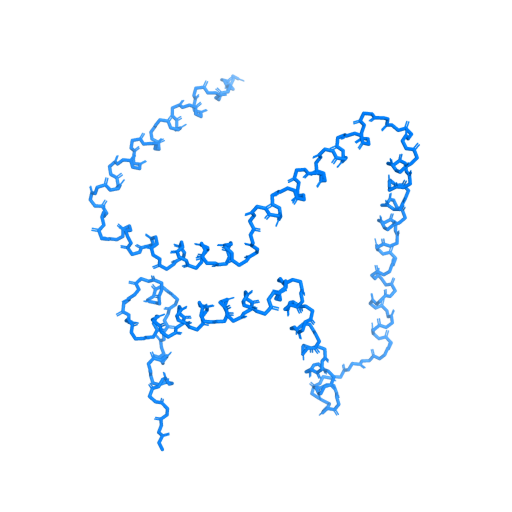90.31 88 ASP A C 1
ATOM 689 O O . ASP A 1 88 ? 7.684 7.398 -20.688 1.00 90.31 88 ASP A O 1
ATOM 693 N N . VAL A 1 89 ? 8.388 5.274 -20.796 1.00 91.44 89 VAL A N 1
ATOM 694 C CA . VAL A 1 89 ? 9.072 5.277 -19.493 1.00 91.44 89 VAL A CA 1
ATOM 695 C C . VAL A 1 89 ? 10.491 5.843 -19.581 1.00 91.44 89 VAL A C 1
ATOM 697 O O . VAL A 1 89 ? 10.948 6.480 -18.633 1.00 91.44 89 VAL A O 1
ATOM 700 N N . GLU A 1 90 ? 11.176 5.668 -20.710 1.00 89.75 90 GLU A N 1
ATOM 701 C CA . GLU A 1 90 ? 12.536 6.152 -20.966 1.00 89.75 90 GLU A CA 1
ATOM 702 C C . GLU A 1 90 ? 12.767 7.620 -20.553 1.00 89.75 90 GLU A C 1
ATOM 704 O O . GLU A 1 90 ? 13.665 7.854 -19.736 1.00 89.75 90 GLU A O 1
ATOM 709 N N . PRO A 1 91 ? 11.960 8.612 -20.990 1.00 91.75 91 PRO A N 1
ATOM 710 C CA . PRO A 1 91 ? 12.199 10.006 -20.612 1.00 91.75 91 PRO A CA 1
ATOM 711 C C . PRO A 1 91 ? 12.040 10.246 -19.104 1.00 91.75 91 PRO A C 1
ATOM 713 O O . PRO A 1 91 ? 12.766 11.053 -18.518 1.00 91.75 91 PRO A O 1
ATOM 716 N N . HIS A 1 92 ? 11.127 9.522 -18.451 1.00 92.56 92 HIS A N 1
ATOM 717 C CA . HIS A 1 92 ? 10.908 9.630 -17.011 1.00 92.56 92 HIS A CA 1
ATOM 718 C C . HIS A 1 92 ? 12.095 9.067 -16.230 1.00 92.56 92 HIS A C 1
ATOM 720 O O . HIS A 1 92 ? 12.557 9.694 -15.280 1.00 92.56 92 HIS A O 1
ATOM 726 N N . VAL A 1 93 ? 12.622 7.914 -16.650 1.00 92.12 93 VAL A N 1
ATOM 727 C CA . VAL A 1 93 ? 13.786 7.285 -16.012 1.00 92.12 93 VAL A CA 1
ATOM 728 C C . VAL A 1 93 ? 15.016 8.173 -16.143 1.00 92.12 93 VAL A C 1
ATOM 730 O O . VAL A 1 93 ? 15.691 8.408 -15.144 1.00 92.12 93 VAL A O 1
ATOM 733 N N . ILE A 1 94 ? 15.275 8.717 -17.335 1.00 93.06 94 ILE A N 1
ATOM 734 C CA . ILE A 1 94 ? 16.406 9.625 -17.564 1.00 93.06 94 ILE A CA 1
ATOM 735 C C . ILE A 1 94 ? 16.285 10.864 -16.668 1.00 93.06 94 ILE A C 1
ATOM 737 O O . ILE A 1 94 ? 17.224 11.186 -15.944 1.00 93.06 94 ILE A O 1
ATOM 741 N N . THR A 1 95 ? 15.104 11.490 -16.619 1.00 92.00 95 THR A N 1
ATOM 742 C CA . THR A 1 95 ? 14.858 12.664 -15.762 1.00 92.00 95 THR A CA 1
ATOM 743 C C . THR A 1 95 ? 15.071 12.348 -14.279 1.00 92.00 95 THR A C 1
ATOM 745 O O . THR A 1 95 ? 15.668 13.139 -13.550 1.00 92.00 95 THR A O 1
ATOM 748 N N . VAL A 1 96 ? 14.606 11.185 -13.810 1.00 91.12 96 VAL A N 1
ATOM 749 C CA . VAL A 1 96 ? 14.792 10.754 -12.416 1.00 91.12 96 VAL A CA 1
ATOM 750 C C . VAL A 1 96 ? 16.270 10.521 -12.107 1.00 91.12 96 VAL A C 1
ATOM 752 O O . VAL A 1 96 ? 16.740 10.946 -11.055 1.00 91.12 96 VAL A O 1
ATOM 755 N N . ILE A 1 97 ? 17.013 9.885 -13.015 1.00 93.38 97 ILE A N 1
ATOM 756 C CA . ILE A 1 97 ? 18.453 9.652 -12.854 1.00 93.38 97 ILE A CA 1
ATOM 757 C C . ILE A 1 97 ? 19.203 10.984 -12.781 1.00 93.38 97 ILE A C 1
ATOM 759 O O . ILE A 1 97 ? 20.009 11.175 -11.872 1.00 93.38 97 ILE A O 1
ATOM 763 N N . GLU A 1 98 ? 18.907 11.924 -13.680 1.00 91.69 98 GLU A N 1
ATOM 764 C CA . GLU A 1 98 ? 19.491 13.266 -13.644 1.00 91.69 98 GLU A CA 1
ATOM 765 C C . GLU A 1 98 ? 19.191 13.959 -12.312 1.00 91.69 98 GLU A C 1
ATOM 767 O O . GLU A 1 98 ? 20.106 14.440 -11.647 1.00 91.69 98 GLU A O 1
ATOM 772 N N . GLN A 1 99 ? 17.935 13.951 -11.855 1.00 88.62 99 GLN A N 1
ATOM 773 C CA . GLN A 1 99 ? 17.559 14.544 -10.568 1.00 88.62 99 GLN A CA 1
ATOM 774 C C . GLN A 1 99 ? 18.269 13.888 -9.378 1.00 88.62 99 GLN A C 1
ATOM 776 O O . GLN A 1 99 ? 18.710 14.596 -8.472 1.00 88.62 99 GLN A O 1
ATOM 781 N N . LEU A 1 100 ? 18.423 12.561 -9.382 1.00 90.50 100 LEU A N 1
ATOM 782 C CA . LEU A 1 100 ? 19.169 11.837 -8.353 1.00 90.50 100 LEU A CA 1
ATOM 783 C C . LEU A 1 100 ? 20.635 12.269 -8.317 1.00 90.50 100 LEU A C 1
ATOM 785 O O . LEU A 1 100 ? 21.148 12.553 -7.236 1.00 90.50 100 LEU A O 1
ATOM 789 N N . PHE A 1 101 ? 21.294 12.383 -9.474 1.00 92.38 101 PHE A N 1
ATOM 790 C CA . PHE A 1 101 ? 22.665 12.891 -9.538 1.00 92.38 101 PHE A CA 1
ATOM 791 C C . PHE A 1 101 ? 22.767 14.314 -8.991 1.00 92.38 101 PHE A C 1
ATOM 793 O O . PHE A 1 101 ? 23.643 14.578 -8.175 1.00 92.38 101 PHE A O 1
ATOM 800 N N . ARG A 1 102 ? 21.835 15.208 -9.341 1.00 89.31 102 ARG A N 1
ATOM 801 C CA . ARG A 1 102 ? 21.825 16.589 -8.822 1.00 89.31 102 ARG A CA 1
ATOM 802 C C . ARG A 1 102 ? 21.680 16.646 -7.299 1.00 89.31 102 ARG A C 1
ATOM 804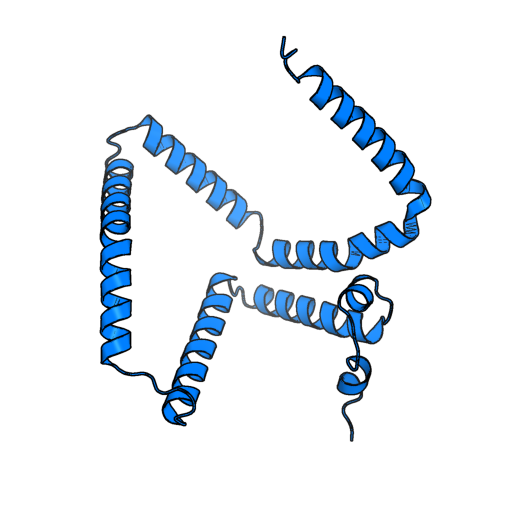 O O . ARG A 1 102 ? 22.346 17.455 -6.656 1.00 89.31 102 ARG A O 1
ATOM 811 N N . ILE A 1 103 ? 20.854 15.765 -6.723 1.00 91.56 103 ILE A N 1
ATOM 812 C CA . ILE A 1 103 ? 20.696 15.621 -5.267 1.00 91.56 103 ILE A CA 1
ATOM 813 C C . ILE A 1 103 ? 21.988 15.089 -4.625 1.00 91.56 103 ILE A C 1
ATOM 815 O O . ILE A 1 103 ? 22.442 15.625 -3.617 1.00 91.56 103 ILE A O 1
ATOM 819 N N . ILE A 1 104 ? 22.599 14.046 -5.199 1.00 89.00 104 ILE A N 1
ATOM 820 C CA . ILE A 1 104 ? 23.819 13.412 -4.664 1.00 89.00 104 ILE A CA 1
ATOM 821 C C . ILE A 1 104 ? 25.021 14.356 -4.744 1.00 89.00 104 ILE A C 1
ATOM 823 O O . ILE A 1 104 ? 25.817 14.420 -3.809 1.00 89.00 104 ILE A O 1
ATOM 827 N N . THR A 1 105 ? 25.148 15.107 -5.836 1.00 91.38 105 THR A N 1
ATOM 828 C CA . THR A 1 105 ? 26.224 16.084 -6.046 1.00 91.38 105 THR A CA 1
ATOM 829 C C . THR A 1 105 ? 26.005 17.375 -5.248 1.00 91.38 105 THR A C 1
ATOM 831 O O . THR A 1 105 ? 26.895 18.219 -5.216 1.00 91.38 105 THR A O 1
ATOM 834 N N . TRP A 1 106 ? 24.861 17.521 -4.562 1.00 90.44 106 TRP A N 1
ATOM 835 C CA . TRP A 1 106 ? 24.494 18.729 -3.814 1.00 90.44 106 TRP A CA 1
ATOM 836 C C . TRP A 1 106 ? 24.535 19.992 -4.689 1.00 90.44 106 TRP A C 1
ATOM 838 O O . TRP A 1 106 ? 24.922 21.066 -4.234 1.00 90.44 106 TRP A O 1
ATOM 848 N N . GLU A 1 107 ? 24.125 19.874 -5.955 1.00 88.69 107 GLU A N 1
ATOM 849 C CA . GLU A 1 107 ? 24.111 21.008 -6.890 1.00 88.69 107 GLU A CA 1
ATOM 850 C C . GLU A 1 107 ? 23.154 22.114 -6.406 1.00 88.69 107 GLU A C 1
ATOM 852 O O . GLU A 1 107 ? 23.468 23.300 -6.485 1.00 88.69 107 GLU A O 1
ATOM 857 N N . ASP A 1 108 ? 22.015 21.716 -5.829 1.00 87.69 108 ASP A N 1
ATOM 858 C CA . ASP A 1 108 ? 21.128 22.590 -5.059 1.00 87.69 108 ASP A CA 1
ATOM 859 C C . ASP A 1 108 ? 21.095 22.121 -3.601 1.00 87.69 108 ASP A C 1
ATOM 861 O O . ASP A 1 108 ? 20.411 21.154 -3.241 1.00 87.69 108 ASP A O 1
ATOM 865 N N . THR A 1 109 ? 21.840 22.820 -2.747 1.00 89.25 109 THR A N 1
ATOM 866 C CA . THR A 1 109 ? 21.948 22.528 -1.313 1.00 89.25 109 THR A CA 1
ATOM 867 C C . THR A 1 109 ? 20.593 22.548 -0.605 1.00 89.25 109 THR A C 1
ATOM 869 O O . THR A 1 109 ? 20.329 21.701 0.248 1.00 89.25 109 THR A O 1
ATOM 872 N N . PHE A 1 110 ? 19.704 23.489 -0.941 1.00 90.31 110 PHE A N 1
ATOM 873 C CA . PHE A 1 110 ? 18.413 23.617 -0.261 1.00 90.31 110 PHE A CA 1
ATOM 874 C C . PHE A 1 110 ? 17.449 22.506 -0.667 1.00 90.31 110 PHE A C 1
ATOM 876 O O . PHE A 1 110 ? 16.727 21.977 0.182 1.00 90.31 110 PHE A O 1
ATOM 883 N N . PHE A 1 111 ? 17.425 22.145 -1.949 1.00 86.44 111 PHE A N 1
ATOM 884 C CA . PHE A 1 111 ? 16.608 21.038 -2.433 1.00 86.44 111 PHE A CA 1
ATOM 885 C C . PHE A 1 111 ? 17.114 19.691 -1.903 1.00 86.44 111 PHE A C 1
ATOM 887 O O . PHE A 1 111 ? 16.335 18.917 -1.346 1.00 86.44 111 PHE A O 1
ATOM 894 N N . SER A 1 112 ? 18.425 19.454 -1.971 1.00 90.31 112 SER A N 1
ATOM 895 C CA . SER A 1 112 ? 19.053 18.215 -1.494 1.00 90.31 112 SER A CA 1
ATOM 896 C C . SER A 1 112 ? 18.851 18.021 0.010 1.00 90.31 112 SER A C 1
ATOM 898 O O . SER A 1 112 ? 18.494 16.928 0.450 1.00 90.31 112 SER A O 1
ATOM 900 N N . LEU A 1 113 ? 18.961 19.094 0.805 1.00 92.38 113 LEU A N 1
ATOM 901 C CA . LEU A 1 113 ? 18.687 19.050 2.242 1.00 92.38 113 LEU A CA 1
ATOM 902 C C . LEU A 1 113 ? 17.219 18.724 2.548 1.00 92.38 113 LEU A C 1
ATOM 904 O O . LEU A 1 113 ? 16.946 17.936 3.451 1.00 92.38 113 LEU A O 1
ATOM 908 N N . LYS A 1 114 ? 16.262 19.290 1.799 1.00 91.00 114 LYS A N 1
ATOM 909 C CA . LYS A 1 114 ? 14.838 18.946 1.958 1.00 91.00 114 LYS A CA 1
ATOM 910 C C . LYS A 1 114 ? 14.592 17.470 1.673 1.00 91.00 114 LYS A C 1
ATOM 912 O O . LYS A 1 114 ? 13.896 16.822 2.450 1.00 91.00 114 LYS A O 1
ATOM 917 N N . VAL A 1 115 ? 15.174 16.939 0.596 1.00 90.19 115 VAL A N 1
ATOM 918 C CA . VAL A 1 115 ? 15.060 15.518 0.241 1.00 90.19 115 VAL A CA 1
ATOM 919 C C . VAL A 1 115 ? 15.700 14.639 1.314 1.00 90.19 115 VAL A C 1
ATOM 921 O O . VAL A 1 115 ? 15.102 13.642 1.712 1.00 90.19 115 VAL A O 1
ATOM 924 N N . PHE A 1 116 ? 16.860 15.025 1.845 1.00 91.00 116 PHE A N 1
ATOM 925 C CA . PHE A 1 116 ? 17.519 14.315 2.939 1.00 91.00 116 PHE A CA 1
ATOM 926 C C . PHE A 1 116 ? 16.662 14.291 4.211 1.00 91.00 116 PHE A C 1
ATOM 928 O O . PHE A 1 116 ? 16.411 13.223 4.759 1.00 91.00 116 PHE A O 1
ATOM 935 N N . LEU A 1 117 ? 16.153 15.445 4.654 1.00 93.19 117 LEU A N 1
ATOM 936 C CA . LEU A 1 117 ? 15.290 15.536 5.836 1.00 93.19 117 LEU A CA 1
ATOM 937 C C . LEU A 1 117 ? 13.973 14.778 5.647 1.00 93.19 117 LEU A C 1
ATOM 939 O O . LEU A 1 117 ? 13.513 14.114 6.574 1.00 93.19 117 LEU A O 1
ATOM 943 N N . ALA A 1 118 ? 13.384 14.837 4.452 1.00 90.25 118 ALA A N 1
ATOM 944 C CA . ALA A 1 118 ? 12.199 14.057 4.119 1.00 90.25 118 ALA A CA 1
ATOM 945 C C . ALA A 1 118 ? 12.501 12.553 4.168 1.00 90.25 118 ALA A C 1
ATOM 947 O O . ALA A 1 118 ? 11.755 11.804 4.790 1.00 90.25 118 ALA A O 1
ATOM 948 N N . SER A 1 119 ? 13.623 12.121 3.589 1.00 87.44 119 SER A N 1
ATOM 949 C CA . SER A 1 119 ? 14.069 10.722 3.614 1.00 87.44 119 SER A CA 1
ATOM 950 C C . SER A 1 119 ? 14.341 10.245 5.041 1.00 87.44 119 SER A C 1
ATOM 952 O O . SER A 1 119 ? 13.935 9.148 5.409 1.00 87.44 119 SER A O 1
ATOM 954 N N . PHE A 1 120 ? 14.958 11.087 5.873 1.00 89.00 120 PHE A N 1
ATOM 955 C CA . PHE A 1 120 ? 15.189 10.814 7.288 1.00 89.00 120 PHE A CA 1
ATOM 956 C C . PHE A 1 120 ? 13.877 10.693 8.068 1.00 89.00 120 PHE A C 1
ATOM 958 O O . PHE A 1 120 ? 13.716 9.759 8.846 1.00 89.00 120 PHE A O 1
ATOM 965 N N . ALA A 1 121 ? 12.917 11.592 7.835 1.00 86.88 121 ALA A N 1
ATOM 966 C CA . ALA A 1 121 ? 11.598 11.508 8.451 1.00 86.88 121 ALA A CA 1
ATOM 967 C C . ALA A 1 121 ? 10.873 10.222 8.032 1.00 86.88 121 ALA A C 1
ATOM 969 O O . ALA A 1 121 ? 10.354 9.511 8.887 1.00 86.88 121 ALA A O 1
ATOM 970 N N . VAL A 1 122 ? 10.886 9.884 6.739 1.00 80.25 122 VAL A N 1
ATOM 971 C CA . VAL A 1 122 ? 10.299 8.640 6.218 1.00 80.25 122 VAL A CA 1
ATOM 972 C C . VAL A 1 122 ? 10.963 7.416 6.847 1.00 80.25 122 VAL A C 1
ATOM 974 O O . VAL A 1 122 ? 10.256 6.526 7.308 1.00 80.25 122 VAL A O 1
ATOM 977 N N . ALA A 1 123 ? 12.294 7.384 6.936 1.00 80.25 123 ALA A N 1
ATOM 978 C CA . ALA A 1 123 ? 13.025 6.294 7.579 1.00 80.25 123 ALA A CA 1
ATOM 979 C C . ALA A 1 123 ? 12.709 6.192 9.078 1.00 80.25 123 ALA A C 1
ATOM 981 O O . ALA A 1 123 ? 12.496 5.098 9.595 1.00 80.25 123 ALA A O 1
ATOM 982 N N . PHE A 1 124 ? 12.619 7.327 9.774 1.00 81.50 124 PHE A N 1
ATOM 983 C CA . PHE A 1 124 ? 12.231 7.375 11.180 1.00 81.50 124 PHE A CA 1
ATOM 984 C C . PHE A 1 124 ? 10.818 6.823 11.383 1.00 81.50 124 PHE A C 1
ATOM 986 O O . PHE A 1 124 ? 10.618 5.961 12.233 1.00 81.50 124 PHE A O 1
ATOM 993 N N . PHE A 1 125 ? 9.847 7.248 10.572 1.00 72.56 125 PHE A N 1
ATOM 994 C CA . PHE A 1 125 ? 8.482 6.726 10.642 1.00 72.56 125 PHE A CA 1
ATOM 995 C C . PHE A 1 125 ? 8.397 5.249 10.256 1.00 72.56 125 PHE A C 1
ATOM 997 O O . PHE A 1 125 ? 7.687 4.507 10.928 1.00 72.56 125 PHE A O 1
ATOM 1004 N N . GLY A 1 126 ? 9.148 4.807 9.247 1.00 67.88 126 GLY A N 1
ATOM 1005 C CA . GLY A 1 126 ? 9.243 3.393 8.876 1.00 6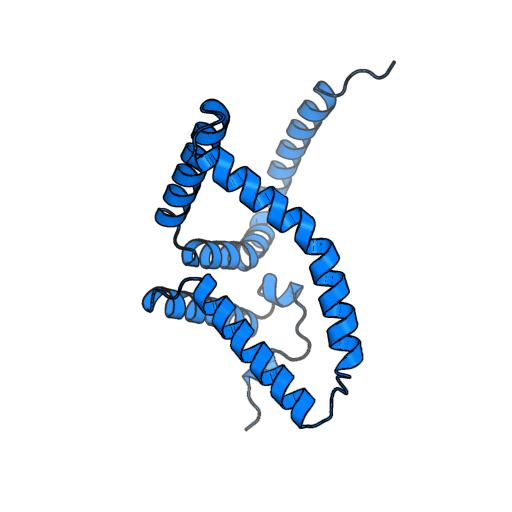7.88 126 GLY A CA 1
ATOM 1006 C C . GLY A 1 126 ? 9.864 2.525 9.974 1.00 67.88 126 GLY A C 1
ATOM 1007 O O . GLY A 1 126 ? 9.505 1.365 10.115 1.00 67.88 126 GLY A O 1
ATOM 1008 N N . ASN A 1 127 ? 10.752 3.087 10.797 1.00 71.69 127 ASN A N 1
ATOM 1009 C CA . ASN A 1 127 ? 11.336 2.378 11.933 1.00 71.69 127 ASN A CA 1
ATOM 1010 C C . ASN A 1 127 ? 10.438 2.407 13.185 1.00 71.69 127 ASN A C 1
ATOM 1012 O O . ASN A 1 127 ? 10.445 1.474 13.982 1.00 71.69 127 ASN A O 1
ATOM 1016 N N . VAL A 1 128 ? 9.669 3.482 13.380 1.00 66.00 128 VAL A N 1
ATOM 1017 C CA . VAL A 1 128 ? 8.736 3.620 14.514 1.00 66.00 128 VAL A CA 1
ATOM 1018 C C . VAL A 1 128 ? 7.478 2.779 14.307 1.00 66.00 128 VAL A C 1
ATOM 1020 O O . VAL A 1 128 ? 6.950 2.210 15.262 1.00 66.00 128 VAL A O 1
ATOM 1023 N N . PHE A 1 129 ? 6.992 2.685 13.071 1.00 63.81 129 PHE A N 1
ATOM 1024 C CA . PHE A 1 129 ? 5.802 1.921 12.732 1.00 63.81 129 PHE A CA 1
ATOM 1025 C C . PHE A 1 129 ? 6.190 0.679 11.940 1.00 63.81 129 PHE A C 1
ATOM 1027 O O . PHE A 1 129 ? 6.512 0.763 10.762 1.00 63.81 129 PHE A O 1
ATOM 1034 N N . SER A 1 130 ? 6.092 -0.491 12.571 1.00 69.56 130 SER A N 1
ATOM 1035 C CA . SER A 1 130 ? 6.146 -1.750 11.828 1.00 69.56 130 SER A CA 1
ATOM 1036 C C . SER A 1 130 ? 5.006 -1.774 10.801 1.00 69.56 130 SER A C 1
ATOM 1038 O O . SER A 1 130 ? 3.861 -1.483 11.155 1.00 69.56 130 SER A O 1
ATOM 1040 N N . ASP A 1 131 ? 5.293 -2.157 9.552 1.00 68.19 131 ASP A N 1
ATOM 1041 C CA . ASP A 1 131 ? 4.293 -2.350 8.483 1.00 68.19 131 ASP A CA 1
ATOM 1042 C C . ASP A 1 131 ? 3.075 -3.157 8.971 1.00 68.19 131 ASP A C 1
ATOM 1044 O O . ASP A 1 131 ? 1.924 -2.921 8.597 1.00 68.19 131 ASP A O 1
ATOM 1048 N N . LEU A 1 132 ? 3.331 -4.094 9.882 1.00 72.56 132 LEU A N 1
ATOM 1049 C CA . LEU A 1 132 ? 2.336 -4.936 10.517 1.00 72.56 132 LEU A CA 1
ATOM 1050 C C . LEU A 1 132 ? 1.365 -4.156 11.404 1.00 72.56 132 LEU A C 1
ATOM 1052 O O . LEU A 1 132 ? 0.173 -4.457 11.414 1.00 72.56 132 LEU A O 1
ATOM 1056 N N . VAL A 1 133 ? 1.839 -3.136 12.121 1.00 76.81 133 VAL A N 1
ATOM 1057 C CA . VAL A 1 133 ? 0.989 -2.270 12.949 1.00 76.81 133 VAL A CA 1
ATOM 1058 C C . VAL A 1 133 ? -0.032 -1.556 12.071 1.00 76.81 133 VAL A C 1
ATOM 1060 O O . VAL A 1 133 ? -1.198 -1.492 12.451 1.00 76.81 133 VAL A O 1
ATOM 1063 N N . PHE A 1 134 ? 0.344 -1.104 10.871 1.00 77.81 134 PHE A N 1
ATOM 1064 C CA . PHE A 1 134 ? -0.617 -0.522 9.932 1.00 77.81 134 PHE A CA 1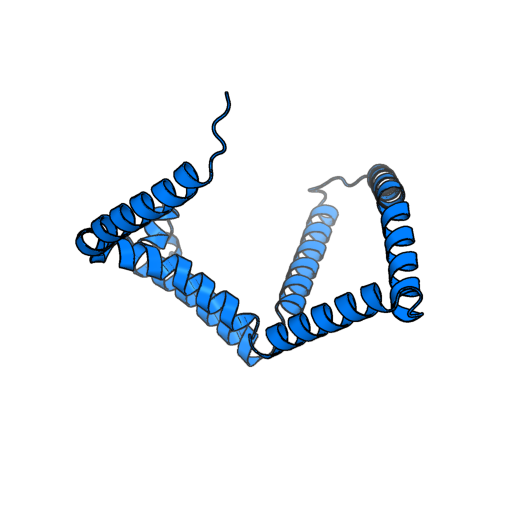
ATOM 1065 C C . PHE A 1 134 ? -1.674 -1.530 9.483 1.00 77.81 134 PHE A C 1
ATOM 1067 O O . PHE A 1 134 ? -2.856 -1.194 9.479 1.00 77.81 134 PHE A O 1
ATOM 1074 N N . VAL A 1 135 ? -1.288 -2.768 9.163 1.00 80.25 135 VAL A N 1
ATOM 1075 C CA . VAL A 1 135 ? -2.242 -3.827 8.783 1.00 80.25 135 VAL A CA 1
ATOM 1076 C C . VAL A 1 135 ? -3.183 -4.172 9.941 1.00 80.25 135 VAL A C 1
ATOM 1078 O O . VAL A 1 135 ? -4.393 -4.307 9.735 1.00 80.25 135 VAL A O 1
ATOM 1081 N N . LEU A 1 136 ? -2.661 -4.265 11.168 1.00 81.56 136 LEU A N 1
ATOM 1082 C CA . LEU A 1 136 ? -3.460 -4.512 12.369 1.00 81.56 136 LEU A CA 1
ATOM 1083 C C . LEU A 1 136 ? -4.439 -3.370 12.640 1.00 81.56 136 LEU A C 1
ATOM 1085 O O . LEU A 1 136 ? -5.628 -3.617 12.835 1.00 81.56 136 LEU A O 1
ATOM 1089 N N . VAL A 1 137 ? -3.957 -2.125 12.616 1.00 84.12 137 VAL A N 1
ATOM 1090 C CA . VAL A 1 137 ? -4.784 -0.933 12.829 1.00 84.12 137 VAL A CA 1
ATOM 1091 C C . VAL A 1 137 ? -5.830 -0.815 11.728 1.00 84.12 137 VAL A C 1
ATOM 1093 O O . VAL A 1 137 ? -6.994 -0.609 12.040 1.00 84.12 137 VAL A O 1
ATOM 1096 N N . ALA A 1 138 ? -5.475 -1.012 10.459 1.00 85.88 138 ALA A N 1
ATOM 1097 C CA . ALA A 1 138 ? -6.428 -0.972 9.353 1.00 85.88 138 ALA A CA 1
ATOM 1098 C C . ALA A 1 138 ? -7.512 -2.049 9.495 1.00 85.88 138 ALA A C 1
ATOM 1100 O O . ALA A 1 138 ? -8.694 -1.751 9.340 1.00 85.88 138 ALA A O 1
ATOM 1101 N N . THR A 1 139 ? -7.135 -3.280 9.852 1.00 85.94 139 THR A N 1
ATOM 1102 C CA . THR A 1 139 ? -8.092 -4.373 10.088 1.00 85.94 139 THR A CA 1
ATOM 1103 C C . THR A 1 139 ? -9.019 -4.039 11.257 1.00 85.94 139 THR A C 1
ATOM 1105 O O . THR A 1 139 ? -10.237 -4.161 11.139 1.00 85.94 139 THR A O 1
ATOM 1108 N N . LEU A 1 140 ? -8.471 -3.540 12.369 1.00 86.75 140 LEU A N 1
ATOM 1109 C CA . LEU A 1 140 ? -9.267 -3.062 13.498 1.00 86.75 140 LEU A CA 1
ATOM 1110 C C . LEU A 1 140 ? -10.205 -1.931 13.082 1.00 86.75 140 LEU A C 1
ATOM 1112 O O . LEU A 1 140 ? -11.382 -1.967 13.417 1.00 86.75 140 LEU A O 1
ATOM 1116 N N . LEU A 1 141 ? -9.728 -0.949 12.322 1.00 87.62 141 LEU A N 1
ATOM 1117 C CA . LEU A 1 141 ? -10.555 0.165 11.879 1.00 87.62 141 LEU A CA 1
ATOM 1118 C C . LEU A 1 141 ? -11.694 -0.320 10.978 1.00 87.62 141 LEU A C 1
ATOM 1120 O O . LEU A 1 141 ? -12.844 0.025 11.222 1.00 87.62 141 LEU A O 1
ATOM 1124 N N . VAL A 1 142 ? -11.414 -1.173 9.993 1.00 88.75 142 VAL A N 1
ATOM 1125 C CA . VAL A 1 142 ? -12.428 -1.678 9.056 1.00 88.75 142 VAL A CA 1
ATOM 1126 C C . VAL A 1 142 ? -13.493 -2.516 9.762 1.00 88.75 142 VAL A C 1
ATOM 1128 O O . VAL A 1 142 ? -14.668 -2.368 9.445 1.00 88.75 142 VAL A O 1
ATOM 1131 N N . PHE A 1 143 ? -13.119 -3.369 10.720 1.00 87.00 143 PHE A N 1
ATOM 1132 C CA . PHE A 1 143 ? -14.059 -4.311 11.339 1.00 87.00 143 PHE A CA 1
ATOM 1133 C C . PHE A 1 143 ? -14.635 -3.853 12.682 1.00 87.00 143 PHE A C 1
ATOM 1135 O O . PHE A 1 143 ? -15.724 -4.292 13.041 1.00 87.00 143 PHE A O 1
ATOM 1142 N N . ALA A 1 144 ? -13.943 -2.996 13.434 1.00 86.19 144 ALA A N 1
ATOM 1143 C CA . ALA A 1 144 ? -14.394 -2.536 14.748 1.00 86.19 144 ALA A CA 1
ATOM 1144 C C . ALA A 1 144 ? -15.079 -1.167 14.690 1.00 86.19 144 ALA A C 1
ATOM 1146 O O . ALA A 1 144 ? -16.050 -0.960 15.415 1.00 86.19 144 ALA A O 1
ATOM 1147 N N . VAL A 1 145 ? -14.640 -0.239 13.826 1.00 86.25 145 VAL A N 1
ATOM 1148 C CA . VAL A 1 145 ? -15.230 1.116 13.775 1.00 86.25 145 VAL A CA 1
ATOM 1149 C C . VAL A 1 145 ? -16.696 1.093 13.344 1.00 86.25 145 VAL A C 1
ATOM 1151 O O . VAL A 1 145 ? -17.501 1.724 14.029 1.00 86.25 145 VAL A O 1
ATOM 1154 N N . PRO A 1 146 ? -17.105 0.366 12.284 1.00 84.19 146 PRO A N 1
ATOM 1155 C CA . PRO A 1 146 ? -18.509 0.336 11.877 1.00 84.19 146 PRO A CA 1
ATOM 1156 C C . PRO A 1 146 ? -19.415 -0.237 12.967 1.00 84.19 146 PRO A C 1
ATOM 1158 O O . PRO A 1 146 ? -20.487 0.307 13.216 1.00 84.19 146 PRO A O 1
ATOM 1161 N N . VAL A 1 147 ? -18.953 -1.277 13.667 1.00 85.88 147 VAL A N 1
ATOM 1162 C CA . VAL A 1 147 ? -19.681 -1.904 14.780 1.00 85.88 147 VAL A CA 1
ATOM 1163 C C . VAL A 1 147 ? -19.767 -0.970 15.988 1.00 85.88 147 VAL A C 1
ATOM 1165 O O . VAL A 1 147 ? -20.834 -0.800 16.581 1.00 85.88 147 VAL A O 1
ATOM 1168 N N . ALA A 1 148 ? -18.659 -0.318 16.346 1.00 85.00 148 ALA A N 1
ATOM 1169 C CA . ALA A 1 148 ? -18.627 0.659 17.429 1.00 85.00 148 ALA A CA 1
ATOM 1170 C C . ALA A 1 148 ? -19.551 1.850 17.138 1.00 85.00 148 ALA A C 1
ATOM 1172 O O . ALA A 1 148 ? -20.237 2.329 18.044 1.00 85.00 148 ALA A O 1
ATOM 1173 N N . TYR A 1 149 ? -19.616 2.286 15.876 1.00 84.69 149 TYR A N 1
ATOM 1174 C CA . TYR A 1 149 ? -20.535 3.323 15.425 1.00 84.69 149 TYR A CA 1
ATOM 1175 C C . TYR A 1 149 ? -21.996 2.872 15.517 1.00 84.69 149 TYR A C 1
ATOM 1177 O O . TYR A 1 149 ? -22.807 3.589 16.099 1.00 84.69 149 TYR A O 1
ATOM 1185 N N . THR A 1 150 ? -22.351 1.680 15.019 1.00 84.44 150 THR A N 1
ATOM 1186 C CA . THR A 1 150 ? -23.741 1.195 15.101 1.00 84.44 150 THR A CA 1
ATOM 1187 C C . THR A 1 150 ? -24.215 1.034 16.541 1.00 84.44 150 THR A C 1
ATOM 1189 O O . THR A 1 150 ? -25.358 1.373 16.838 1.00 84.44 150 THR A O 1
ATOM 1192 N N . ASN A 1 151 ? -23.336 0.591 17.444 1.00 86.31 151 ASN A N 1
ATOM 1193 C CA . ASN A 1 151 ? -23.671 0.391 18.855 1.00 86.31 151 ASN A CA 1
ATOM 1194 C C . ASN A 1 151 ? -23.833 1.710 19.630 1.00 86.31 151 ASN A C 1
ATOM 1196 O O . ASN A 1 151 ? -24.596 1.759 20.588 1.00 86.31 151 ASN A O 1
ATOM 1200 N N . ASN A 1 152 ? -23.150 2.783 19.212 1.00 88.88 152 ASN A N 1
ATOM 1201 C CA . ASN A 1 152 ? -23.147 4.079 19.907 1.00 88.88 152 ASN A CA 1
ATOM 1202 C C . ASN A 1 152 ? -23.758 5.212 19.072 1.00 88.88 152 ASN A C 1
ATOM 1204 O O . ASN A 1 152 ? -23.473 6.390 19.300 1.00 88.88 152 ASN A O 1
ATOM 1208 N N . LYS A 1 153 ? -24.602 4.873 18.096 1.00 82.88 153 LYS A N 1
ATOM 1209 C CA . LYS A 1 153 ? -25.102 5.816 17.091 1.00 82.88 153 LYS A CA 1
ATOM 1210 C C . LYS A 1 153 ? -25.776 7.053 17.700 1.00 82.88 153 LYS A C 1
ATOM 1212 O O . LYS A 1 153 ? -25.536 8.171 17.255 1.00 82.88 153 LYS A O 1
ATOM 1217 N N . SER A 1 154 ? -26.544 6.867 18.776 1.00 84.12 154 SER A N 1
ATOM 1218 C CA . SER A 1 154 ? -27.227 7.949 19.503 1.00 84.12 154 SER A CA 1
ATOM 1219 C C . SER A 1 154 ? -26.279 8.962 20.157 1.00 84.12 154 SER A C 1
ATOM 1221 O O . SER A 1 154 ? -26.668 10.109 20.359 1.00 84.12 154 SER A O 1
ATOM 1223 N N . LEU A 1 155 ? -25.044 8.563 20.474 1.00 84.50 155 LEU A N 1
ATOM 1224 C CA . LEU A 1 155 ? -24.026 9.428 21.072 1.00 84.50 155 LEU A CA 1
ATOM 1225 C C . LEU A 1 155 ? -23.151 10.097 20.008 1.00 84.50 155 LEU A C 1
ATOM 1227 O O . LEU A 1 155 ? -22.761 11.254 20.168 1.00 84.50 155 LEU A O 1
ATOM 1231 N N . VAL A 1 156 ? -22.850 9.381 18.921 1.00 84.75 156 VAL A N 1
ATOM 1232 C CA . VAL A 1 156 ? -21.939 9.852 17.869 1.00 84.75 156 VAL A CA 1
ATOM 1233 C C . VAL A 1 156 ? -22.626 10.833 16.918 1.00 84.75 156 VAL A C 1
ATOM 1235 O O . VAL A 1 156 ? -22.043 11.872 16.607 1.00 84.75 156 VAL A O 1
ATOM 1238 N N . ASP A 1 157 ? -23.865 10.561 16.496 1.00 88.50 157 ASP A N 1
ATOM 1239 C CA . ASP A 1 157 ? -24.567 11.383 15.497 1.00 88.50 157 ASP A CA 1
ATOM 1240 C C . ASP A 1 157 ? -24.730 12.860 15.925 1.00 88.50 157 ASP A C 1
ATOM 1242 O O . ASP A 1 157 ? -24.428 13.748 15.119 1.00 88.50 157 ASP A O 1
ATOM 1246 N N . PRO A 1 158 ? -25.106 13.186 17.182 1.00 88.00 158 PRO A N 1
ATOM 1247 C CA . PRO A 1 158 ? -25.192 14.578 17.630 1.00 88.00 158 PRO A CA 1
ATOM 1248 C C . PRO A 1 158 ? -23.842 15.308 17.635 1.00 88.00 158 PRO A C 1
ATOM 1250 O O . PRO A 1 158 ? -23.778 16.497 17.319 1.00 88.00 158 PRO A O 1
ATOM 1253 N N . GLN A 1 159 ? -22.753 14.614 17.987 1.00 87.06 159 GLN A N 1
ATOM 1254 C CA . GLN A 1 159 ? -21.405 15.195 18.013 1.00 87.06 159 GLN A CA 1
ATOM 1255 C C . GLN A 1 159 ? -20.875 15.420 16.597 1.00 87.06 159 GLN A C 1
ATOM 1257 O O . GLN A 1 159 ? -20.318 16.477 16.303 1.00 87.06 159 GLN A O 1
ATOM 1262 N N . LEU A 1 160 ? -21.116 14.463 15.698 1.00 86.25 160 LEU A N 1
ATOM 1263 C CA . LEU A 1 160 ? -20.748 14.576 14.293 1.00 86.25 160 LEU A CA 1
ATOM 1264 C C . LEU A 1 160 ? -21.495 15.733 13.619 1.00 86.25 160 LEU A C 1
ATOM 1266 O O . LEU A 1 160 ? -20.906 16.479 12.836 1.00 86.25 160 LEU A O 1
ATOM 1270 N N . HIS A 1 161 ? -22.766 15.941 13.975 1.00 87.56 161 HIS A N 1
ATOM 1271 C CA . HIS A 1 161 ? -23.542 17.064 13.461 1.00 87.56 161 HIS A CA 1
ATOM 1272 C C . HIS A 1 161 ? -22.992 18.417 13.940 1.00 87.56 161 HIS A C 1
ATOM 1274 O O . HIS A 1 161 ? -22.815 19.323 13.127 1.00 87.56 161 HIS A O 1
ATOM 1280 N N . ARG A 1 162 ? -22.622 18.538 15.224 1.00 87.44 162 ARG A N 1
ATOM 1281 C CA . ARG A 1 162 ? -21.959 19.744 15.758 1.00 87.44 162 ARG A CA 1
ATOM 1282 C C . ARG A 1 162 ? -20.613 20.012 15.083 1.00 87.44 162 ARG A C 1
ATOM 1284 O O . ARG A 1 162 ? -20.344 21.142 14.684 1.00 87.44 162 ARG A O 1
ATOM 1291 N N . ALA A 1 163 ? -19.788 18.981 14.908 1.00 88.38 163 ALA A N 1
ATOM 1292 C CA . ALA A 1 163 ? -18.502 19.104 14.224 1.00 88.38 163 AL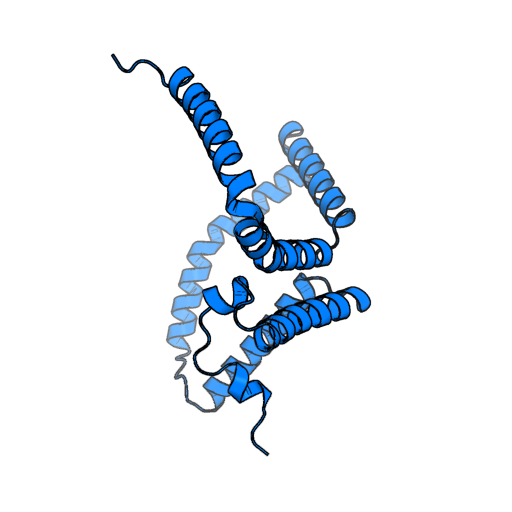A A CA 1
ATOM 1293 C C . ALA A 1 163 ? -18.676 19.541 12.760 1.00 88.38 163 ALA A C 1
ATOM 1295 O O . ALA A 1 163 ? -17.993 20.454 12.301 1.00 88.38 163 ALA A O 1
ATOM 1296 N N . SER A 1 164 ? -19.640 18.952 12.046 1.00 86.75 164 SER A N 1
ATOM 1297 C CA . SER A 1 164 ? -19.974 19.333 10.670 1.00 86.75 164 SER A CA 1
ATOM 1298 C C . SER A 1 164 ? -20.437 20.789 10.570 1.00 86.75 164 SER A C 1
ATOM 1300 O O . SER A 1 164 ? -20.013 21.506 9.663 1.00 86.75 164 SER A O 1
ATOM 1302 N N . GLN A 1 165 ? -21.246 21.263 11.521 1.00 89.50 165 GLN A N 1
ATOM 1303 C CA . GLN A 1 165 ? -21.667 22.665 11.576 1.00 89.50 165 GLN A CA 1
ATOM 1304 C C . GLN A 1 165 ? -20.479 23.616 11.763 1.00 89.50 165 GLN A C 1
ATOM 1306 O O . GLN A 1 165 ? -20.390 24.608 11.042 1.00 89.50 165 GLN A O 1
ATOM 1311 N N . LEU A 1 166 ? -19.540 23.297 12.660 1.00 88.00 166 LEU A N 1
ATOM 1312 C CA . LEU A 1 166 ? -18.331 24.101 12.866 1.00 88.00 166 LEU A CA 1
ATOM 1313 C C . LEU A 1 166 ? -17.449 24.129 11.614 1.00 88.00 166 LEU A C 1
ATOM 1315 O O . LEU A 1 166 ? -17.052 25.200 11.162 1.00 88.00 166 LEU A O 1
ATOM 1319 N N . VAL A 1 167 ? -17.189 22.972 11.002 1.00 89.25 167 VAL A N 1
ATOM 1320 C CA . VAL A 1 167 ? -16.403 22.886 9.761 1.00 89.25 167 VAL A CA 1
ATOM 1321 C C . VAL A 1 167 ? -17.055 23.705 8.645 1.00 89.25 167 VAL A C 1
ATOM 1323 O O . VAL A 1 167 ? -16.376 24.487 7.982 1.00 89.25 167 VAL A O 1
ATOM 1326 N N . ASN A 1 168 ? -18.376 23.604 8.479 1.00 86.69 168 ASN A N 1
ATOM 1327 C CA . ASN A 1 168 ? -19.111 24.391 7.492 1.00 86.69 168 ASN A CA 1
ATOM 1328 C C . ASN A 1 168 ? -19.053 25.896 7.784 1.00 86.69 168 ASN A C 1
ATOM 1330 O O . ASN A 1 168 ? -18.934 26.687 6.850 1.00 86.69 168 ASN A O 1
ATOM 1334 N N . GLN A 1 169 ? -19.084 26.313 9.052 1.00 87.19 169 GLN A N 1
ATOM 1335 C CA . GLN A 1 169 ? -18.880 27.715 9.424 1.00 87.19 169 GLN A CA 1
ATOM 1336 C C . GLN A 1 169 ? -17.483 28.206 9.028 1.00 87.19 169 GLN A C 1
ATOM 1338 O O . GLN A 1 169 ? -17.376 29.262 8.410 1.00 87.19 169 GLN A O 1
ATOM 1343 N N . TYR A 1 170 ? -16.427 27.432 9.297 1.00 85.38 170 TYR A N 1
ATOM 1344 C CA . TYR A 1 170 ? -15.061 27.796 8.901 1.00 85.38 170 TYR A CA 1
ATOM 1345 C C . TYR A 1 170 ? -14.869 27.829 7.379 1.00 85.38 170 TYR A C 1
ATOM 1347 O O . TYR A 1 170 ? -14.230 28.745 6.861 1.00 85.38 170 TYR A O 1
ATOM 1355 N N . ILE A 1 171 ? -15.444 26.871 6.647 1.00 86.25 171 ILE A N 1
ATOM 1356 C CA . ILE A 1 171 ? -15.385 26.835 5.178 1.00 86.25 171 ILE A CA 1
ATOM 1357 C C . ILE A 1 171 ? -16.133 28.032 4.577 1.00 86.25 171 ILE A C 1
ATOM 1359 O O . ILE A 1 171 ? -15.615 28.691 3.675 1.00 86.25 171 ILE A O 1
ATOM 1363 N N . ASN A 1 172 ? -17.321 28.356 5.093 1.00 80.00 172 ASN A N 1
ATOM 1364 C CA . ASN A 1 172 ? -18.118 29.482 4.606 1.00 80.00 172 ASN A CA 1
ATOM 1365 C C . ASN A 1 172 ? -17.510 30.839 4.986 1.00 80.00 172 ASN A C 1
ATOM 1367 O O . ASN A 1 172 ? -17.562 31.764 4.181 1.00 80.00 172 ASN A O 1
ATOM 1371 N N . ALA A 1 173 ? -16.875 30.955 6.157 1.00 77.31 173 ALA A N 1
ATOM 1372 C CA . ALA A 1 173 ? -16.151 32.160 6.566 1.00 77.31 173 ALA A CA 1
ATOM 1373 C C . ALA A 1 173 ? -14.912 32.434 5.695 1.00 77.31 173 ALA A C 1
ATOM 1375 O O . ALA A 1 173 ? -14.515 33.585 5.530 1.00 77.31 173 ALA A O 1
ATOM 1376 N N . LYS A 1 174 ? -14.305 31.385 5.125 1.00 69.81 174 LYS A N 1
ATOM 1377 C CA . LYS A 1 174 ? -13.123 31.488 4.258 1.00 69.81 174 LYS A CA 1
ATOM 1378 C C . LYS A 1 174 ? -13.467 31.585 2.766 1.00 69.81 174 LYS A C 1
ATOM 1380 O O . LYS A 1 174 ? -12.568 31.796 1.954 1.00 69.81 174 LYS A O 1
ATOM 1385 N N . LYS A 1 175 ? -14.742 31.440 2.384 1.00 59.91 175 LYS A N 1
ATOM 1386 C CA . LYS A 1 175 ? -15.186 31.599 0.994 1.00 59.91 175 LYS A CA 1
ATOM 1387 C C . LYS A 1 175 ? -15.112 33.092 0.627 1.00 59.91 175 LYS A C 1
ATOM 1389 O O . LYS A 1 175 ? -15.826 33.887 1.240 1.00 59.91 175 LYS A O 1
ATOM 1394 N N . PRO A 1 176 ? -14.266 33.508 -0.334 1.00 62.00 176 PRO A N 1
ATOM 1395 C CA . PRO A 1 176 ? -14.242 34.899 -0.768 1.00 62.00 176 PRO A CA 1
ATOM 1396 C C . PRO A 1 176 ? -15.613 35.254 -1.348 1.00 62.00 176 PRO A C 1
ATOM 1398 O O . PRO A 1 176 ? -16.170 34.484 -2.136 1.00 62.00 176 PRO A O 1
ATOM 1401 N N . LYS A 1 177 ? -16.166 36.405 -0.940 1.00 56.84 177 LYS A N 1
ATOM 1402 C CA . LYS A 1 177 ? -17.365 36.982 -1.557 1.00 56.84 177 LYS A CA 1
ATOM 1403 C C . LYS A 1 177 ? -17.073 37.154 -3.046 1.00 56.84 177 LYS A C 1
ATOM 1405 O O . LYS A 1 177 ? -16.334 38.054 -3.427 1.00 56.84 177 LYS A O 1
ATOM 1410 N N . THR A 1 178 ? -17.599 36.252 -3.862 1.00 53.03 178 THR A N 1
ATOM 1411 C CA . THR A 1 178 ? -17.631 36.401 -5.313 1.00 53.03 178 THR A CA 1
ATOM 1412 C C . THR A 1 178 ? -18.698 37.454 -5.577 1.00 53.03 178 THR A C 1
ATOM 1414 O O . THR A 1 178 ? -19.890 37.176 -5.448 1.00 53.03 178 THR A O 1
ATOM 1417 N N . ALA A 1 179 ? -18.234 38.689 -5.755 1.00 42.22 179 ALA A N 1
ATOM 1418 C CA . ALA A 1 179 ? -18.998 39.791 -6.321 1.00 42.22 179 ALA A CA 1
ATOM 1419 C C . ALA A 1 179 ? -18.907 39.720 -7.848 1.00 42.22 179 ALA A C 1
ATOM 1421 O O . ALA A 1 179 ? -17.836 39.286 -8.336 1.00 42.22 179 ALA A O 1
#

pLDDT: mean 81.28, std 9.35, range [42.22, 93.38]

Foldseek 3Di:
DPDPLVVLPPPDDPVCLQQCVPVVNVVVVLVVLLVVLVVCVVVVPAPVNVVVVVVVVVVVVVVVCVVVVVDDDDPVVVVVVVVVVCVVCVVVVVVVVVVVVCLVVPVPVVVVVVVVVVVVVVVVVCVVDPPSNVSVVVSCCRRVVVNVCVVCVVPVVVVVVVVVVVVVVVVVVPDPPPD